Protein AF-A0AAD8H6J5-F1 (afdb_monomer_lite)

Radius of gyration: 40.68 Å; chains: 1; bounding box: 107×90×73 Å

pLDDT: mean 71.05, std 16.98, range [45.91, 97.38]

Foldseek 3Di:
DDDDDDDDDDDDDPPPPPPDPPPDPPPPPPPVVPPVPDDDPPPPPPPPPVCPPPPPDPDDDDDDDDDDDDDDDDDPPPDDPDPDDDDDDDDDPVVVVVVQVVCVVVQQWDADPVGDIDGDPVNVVVVVVVVVVVVVVVD

Organism: NCBI:txid360622

Structure (mmCIF, N/CA/C/O backbone):
data_AF-A0AAD8H6J5-F1
#
_entry.id   AF-A0AAD8H6J5-F1
#
loop_
_atom_site.group_PDB
_atom_site.id
_atom_site.type_symbol
_atom_site.label_atom_id
_atom_site.label_alt_id
_atom_site.label_comp_id
_atom_site.label_asym_id
_atom_site.label_entity_id
_atom_site.label_seq_id
_atom_site.pdbx_PDB_ins_code
_atom_site.Cartn_x
_atom_site.Cartn_y
_atom_site.Cartn_z
_atom_site.occupancy
_atom_site.B_iso_or_equiv
_atom_site.auth_seq_id
_atom_site.auth_comp_id
_atom_site.auth_asym_id
_atom_site.auth_atom_id
_atom_site.pdbx_PDB_model_num
ATOM 1 N N . MET A 1 1 ? -63.836 56.421 19.799 1.00 63.53 1 MET A N 1
ATOM 2 C CA . MET A 1 1 ? -62.636 56.480 18.950 1.00 63.53 1 MET A CA 1
ATOM 3 C C . MET A 1 1 ? -61.575 57.096 19.830 1.00 63.53 1 MET A C 1
ATOM 5 O O . MET A 1 1 ? -61.644 58.287 20.091 1.00 63.53 1 MET A O 1
ATOM 9 N N . ASP A 1 2 ? -60.780 56.193 20.396 1.00 58.59 2 ASP A N 1
ATOM 10 C CA . ASP A 1 2 ? -59.498 56.371 21.082 1.00 58.59 2 ASP A CA 1
ATOM 11 C C . ASP A 1 2 ? -59.435 57.353 22.263 1.00 58.59 2 ASP A C 1
ATOM 13 O O . ASP A 1 2 ? -59.049 58.512 22.127 1.00 58.59 2 ASP A O 1
ATOM 17 N N . ASP A 1 3 ? -59.754 56.830 23.453 1.00 61.06 3 ASP A N 1
ATOM 18 C CA . ASP A 1 3 ? -59.210 57.355 24.708 1.00 61.06 3 ASP A CA 1
ATOM 19 C C . ASP A 1 3 ? -57.690 57.074 24.766 1.00 61.06 3 ASP A C 1
ATOM 21 O O . ASP A 1 3 ? -57.256 55.980 24.389 1.00 61.06 3 ASP A O 1
ATOM 25 N N . PRO A 1 4 ? -56.866 58.033 25.230 1.00 72.06 4 PRO A N 1
ATOM 26 C CA . PRO A 1 4 ? -55.415 57.893 25.291 1.00 72.06 4 PRO A CA 1
ATOM 27 C C . PRO A 1 4 ? -54.999 56.827 26.311 1.00 72.06 4 PRO A C 1
ATOM 29 O O . PRO A 1 4 ? -55.401 56.859 27.475 1.00 72.06 4 PRO A O 1
ATOM 32 N N . VAL A 1 5 ? -54.154 55.897 25.867 1.00 71.69 5 VAL A N 1
ATOM 33 C CA . VAL A 1 5 ? -53.522 54.892 26.727 1.00 71.69 5 VAL A CA 1
ATOM 34 C C . VAL A 1 5 ? -52.592 55.605 27.719 1.00 71.69 5 VAL A C 1
ATOM 36 O O . VAL A 1 5 ? -51.705 56.336 27.277 1.00 71.69 5 VAL A O 1
ATOM 39 N N . PRO A 1 6 ? -52.754 55.423 29.042 1.00 72.06 6 PRO A N 1
ATOM 40 C CA . PRO A 1 6 ? -51.784 55.925 30.005 1.00 72.06 6 PRO A CA 1
ATOM 41 C C . PRO A 1 6 ? -50.487 55.108 29.914 1.00 72.06 6 PRO A C 1
ATOM 43 O O . PRO A 1 6 ? -50.501 53.887 30.078 1.00 72.06 6 PRO A O 1
ATOM 46 N N . GLU A 1 7 ? -49.368 55.791 29.654 1.00 63.19 7 GLU A N 1
ATOM 47 C CA . GLU A 1 7 ? -48.020 55.225 29.752 1.00 63.19 7 GLU A CA 1
ATOM 48 C C . GLU A 1 7 ? -47.764 54.767 31.193 1.00 63.19 7 GLU A C 1
ATOM 50 O O . GLU A 1 7 ? -47.745 55.569 32.130 1.00 63.19 7 GLU A O 1
ATOM 55 N N . ALA A 1 8 ? -47.596 53.458 31.376 1.00 72.00 8 ALA A N 1
ATOM 56 C CA . ALA A 1 8 ? -47.117 52.895 32.628 1.00 72.00 8 ALA A CA 1
ATOM 57 C C . ALA A 1 8 ? -45.585 53.060 32.719 1.00 72.00 8 ALA A C 1
ATOM 59 O O . ALA A 1 8 ? -44.897 52.918 31.704 1.00 72.00 8 ALA A O 1
ATOM 60 N N . PRO A 1 9 ? -45.044 53.357 33.914 1.00 67.31 9 PRO A N 1
ATOM 61 C CA . PRO A 1 9 ? -43.623 53.609 34.109 1.00 67.31 9 PRO A CA 1
ATOM 62 C C . PRO A 1 9 ? -42.768 52.366 33.844 1.00 67.31 9 PRO A C 1
ATOM 64 O O . PRO A 1 9 ? -43.116 51.242 34.206 1.00 67.31 9 PRO A O 1
ATOM 67 N N . VAL A 1 10 ? -41.623 52.615 33.212 1.00 63.94 10 VAL A N 1
ATOM 68 C CA . VAL A 1 10 ? -40.549 51.656 32.951 1.00 63.94 10 VAL A CA 1
ATOM 69 C C . VAL A 1 10 ? -39.884 51.299 34.281 1.00 63.94 10 VAL A C 1
ATOM 71 O O . VAL A 1 10 ? -39.058 52.055 34.788 1.00 63.94 10 VAL A O 1
ATOM 74 N N . GLU A 1 11 ? -40.242 50.152 34.849 1.00 63.59 11 GLU A N 1
ATOM 75 C CA . GLU A 1 11 ? -39.572 49.604 36.029 1.00 63.59 11 GLU A CA 1
ATOM 76 C C . GLU A 1 11 ? -38.437 48.678 35.572 1.00 63.59 11 GLU A C 1
ATOM 78 O O . GLU A 1 11 ? -38.633 47.568 35.075 1.00 63.59 11 GLU A O 1
ATOM 83 N N . VAL A 1 12 ? -37.226 49.211 35.714 1.00 62.69 12 VAL A N 1
ATOM 84 C CA . VAL A 1 12 ? -35.933 48.544 35.573 1.00 62.69 12 VAL A CA 1
ATOM 85 C C . VAL A 1 12 ? -35.866 47.341 36.516 1.00 62.69 12 VAL A C 1
ATOM 87 O O . VAL A 1 12 ? -35.792 47.502 37.732 1.00 62.69 12 VAL A O 1
ATOM 90 N N . SER A 1 13 ? -35.833 46.136 35.951 1.00 61.81 13 SER A N 1
ATOM 91 C CA . SER A 1 13 ? -35.346 44.946 36.654 1.00 61.81 13 SER A CA 1
ATOM 92 C C . SER A 1 13 ? -33.865 44.813 36.319 1.00 61.81 13 SER A C 1
ATOM 94 O O . SER A 1 13 ? -33.502 44.412 35.216 1.00 61.81 13 SER A O 1
ATOM 96 N N . LYS A 1 14 ? -33.020 45.276 37.244 1.00 65.12 14 LYS A N 1
ATOM 97 C CA . LYS A 1 14 ? -31.584 44.989 37.267 1.00 65.12 14 LYS A CA 1
ATOM 98 C C . LYS A 1 14 ? -31.411 43.511 37.589 1.00 65.12 14 LYS A C 1
ATOM 100 O O . LYS A 1 14 ? -31.280 43.150 38.752 1.00 65.12 14 LYS A O 1
ATOM 105 N N . ASP A 1 15 ? -31.447 42.686 36.561 1.00 63.28 15 ASP A N 1
ATOM 106 C CA . ASP A 1 15 ? -30.776 41.397 36.586 1.00 63.28 15 ASP A CA 1
ATOM 107 C C . ASP A 1 15 ? -29.432 41.623 35.895 1.00 63.28 15 ASP A C 1
ATOM 109 O O . ASP A 1 15 ? -29.272 41.378 34.700 1.00 63.28 15 ASP A O 1
ATOM 113 N N . ASP A 1 16 ? -28.497 42.215 36.641 1.00 65.19 16 ASP A N 1
ATOM 114 C CA . ASP A 1 16 ? -27.085 42.158 36.283 1.00 65.19 16 ASP A CA 1
ATOM 115 C C . ASP A 1 16 ? -26.691 40.672 36.373 1.00 65.19 16 ASP A C 1
ATOM 117 O O . ASP A 1 16 ? -26.791 40.103 37.465 1.00 65.19 16 ASP A O 1
ATOM 121 N N . PRO A 1 17 ? -26.314 39.992 35.270 1.00 67.88 17 PRO A N 1
ATOM 122 C CA . PRO A 1 17 ? -25.677 38.695 35.404 1.00 67.88 17 PRO A CA 1
ATOM 123 C C . PRO A 1 17 ? -24.388 38.932 36.187 1.00 67.88 17 PRO A C 1
ATOM 125 O O . PRO A 1 17 ? -23.543 39.718 35.759 1.00 67.88 17 PRO A O 1
ATOM 128 N N . GLU A 1 18 ? -24.286 38.310 37.361 1.00 67.06 18 GLU A N 1
ATOM 129 C CA . GLU A 1 18 ? -23.044 38.232 38.118 1.00 67.06 18 GLU A CA 1
ATOM 130 C C . GLU A 1 18 ? -21.974 37.706 37.154 1.00 67.06 18 GLU A C 1
ATOM 132 O O . GLU A 1 18 ? -22.008 36.544 36.751 1.00 67.06 18 GLU A O 1
ATOM 137 N N . GLU A 1 19 ? -21.091 38.595 36.688 1.00 62.44 19 GLU A N 1
ATOM 138 C CA . GLU A 1 19 ? -19.872 38.178 36.013 1.00 62.44 19 GLU A CA 1
ATOM 139 C C . GLU A 1 19 ? -19.116 37.336 37.035 1.00 62.44 19 GLU A C 1
ATOM 141 O O . GLU A 1 19 ? -18.766 37.828 38.114 1.00 62.44 19 GLU A O 1
ATOM 146 N N . ASP A 1 20 ? -18.952 36.049 36.717 1.00 66.88 20 ASP A N 1
ATOM 147 C CA . ASP A 1 20 ? -18.115 35.137 37.482 1.00 66.88 20 ASP A CA 1
ATOM 148 C C . ASP A 1 20 ? -16.810 35.866 37.829 1.00 66.88 20 ASP A C 1
ATOM 150 O O . ASP A 1 20 ? -16.250 36.542 36.954 1.00 66.88 20 ASP A O 1
ATOM 154 N N . PRO A 1 21 ? -16.328 35.790 39.085 1.00 67.19 21 PRO A N 1
ATOM 155 C CA . PRO A 1 21 ? -15.070 36.418 39.444 1.00 67.19 21 PRO A CA 1
ATOM 156 C C . PRO A 1 21 ? -14.028 35.912 38.457 1.00 67.19 21 PRO A C 1
ATOM 158 O O . PRO A 1 21 ? -13.792 34.707 38.386 1.00 67.19 21 PRO A O 1
ATOM 161 N N . ILE A 1 22 ? -13.475 36.835 37.661 1.00 61.94 22 ILE A N 1
ATOM 162 C CA . ILE A 1 22 ? -12.345 36.572 36.777 1.00 61.94 22 ILE A CA 1
ATOM 163 C C . ILE A 1 22 ? -11.332 35.869 37.668 1.00 61.94 22 ILE A C 1
ATOM 165 O O . ILE A 1 22 ? -10.814 36.492 38.595 1.00 61.94 22 ILE A O 1
ATOM 169 N N . GLU A 1 23 ? -11.150 34.562 37.462 1.00 58.62 23 GLU A N 1
ATOM 170 C CA . GLU A 1 23 ? -10.097 33.821 38.133 1.00 58.62 23 GLU A CA 1
ATOM 171 C C . GLU A 1 23 ? -8.834 34.626 37.863 1.00 58.62 23 GLU A C 1
ATOM 173 O O . GLU A 1 23 ? -8.502 34.874 36.697 1.00 58.62 23 GLU A O 1
ATOM 178 N N . ASP A 1 24 ? -8.209 35.132 38.933 1.00 62.47 24 ASP A N 1
ATOM 179 C CA . ASP A 1 24 ? -6.903 35.767 38.835 1.00 62.47 24 ASP A CA 1
ATOM 180 C C . ASP A 1 24 ? -6.074 34.874 37.910 1.00 62.47 24 ASP A C 1
ATOM 182 O O . ASP A 1 24 ? -6.070 33.654 38.133 1.00 62.47 24 ASP A O 1
ATOM 186 N N . PRO A 1 25 ? -5.464 35.420 36.835 1.00 64.38 25 PRO A N 1
ATOM 187 C CA . PRO A 1 25 ? -4.656 34.603 35.952 1.00 64.38 25 PRO A CA 1
ATOM 188 C C . PRO A 1 25 ? -3.699 33.865 36.864 1.00 64.38 25 PRO A C 1
ATOM 190 O O . PRO A 1 25 ? -2.982 34.505 37.637 1.00 64.38 25 PRO A O 1
ATOM 193 N N . VAL A 1 26 ? -3.784 32.531 36.846 1.00 56.19 26 VAL A N 1
ATOM 194 C CA . VAL A 1 26 ? -2.821 31.698 37.545 1.00 56.19 26 VAL A CA 1
ATOM 195 C C . VAL A 1 26 ? -1.470 32.290 37.200 1.00 56.19 26 VAL A C 1
ATOM 197 O O . VAL A 1 26 ? -1.128 32.412 36.021 1.00 56.19 26 VAL A O 1
ATOM 200 N N . ASP A 1 27 ? -0.779 32.767 38.231 1.00 52.75 27 ASP A N 1
ATOM 201 C CA . ASP A 1 27 ? 0.632 33.081 38.171 1.00 52.75 27 ASP A CA 1
ATOM 202 C C . ASP A 1 27 ? 1.284 31.743 37.841 1.00 52.75 27 ASP A C 1
ATOM 204 O O . ASP A 1 27 ? 1.671 30.961 38.709 1.00 52.75 27 ASP A O 1
ATOM 208 N N . VAL A 1 28 ? 1.279 31.408 36.550 1.00 57.25 28 VAL A N 1
ATOM 209 C CA . VAL A 1 28 ? 2.287 30.556 35.967 1.00 57.25 28 VAL A CA 1
ATOM 210 C C . VAL A 1 28 ? 3.505 31.442 36.070 1.00 57.25 28 VAL A C 1
ATOM 212 O O . VAL A 1 28 ? 3.862 32.141 35.126 1.00 57.25 28 VAL A O 1
ATOM 215 N N . SER A 1 29 ? 4.079 31.458 37.277 1.00 51.50 29 SER A N 1
ATOM 216 C CA . SER A 1 29 ? 5.500 31.634 37.463 1.00 51.50 29 SER A CA 1
ATOM 217 C C . SER A 1 29 ? 6.132 31.006 36.240 1.00 51.50 29 SER A C 1
ATOM 219 O O . SER A 1 29 ? 5.809 29.855 35.924 1.00 51.50 29 SER A O 1
ATOM 221 N N . ASP A 1 30 ? 6.929 31.786 35.529 1.00 58.00 30 ASP A N 1
ATOM 222 C CA . ASP A 1 30 ? 7.814 31.324 34.479 1.00 58.00 30 ASP A CA 1
ATOM 223 C C . ASP A 1 30 ? 8.778 30.258 35.053 1.00 58.00 30 ASP A C 1
ATOM 225 O O . ASP A 1 30 ? 9.979 30.470 35.163 1.00 58.00 30 ASP A O 1
ATOM 229 N N . ASP A 1 31 ? 8.259 29.092 35.436 1.00 58.38 31 ASP A N 1
ATOM 230 C CA . ASP A 1 31 ? 8.934 27.812 35.349 1.00 58.38 31 ASP A CA 1
ATOM 231 C C . ASP A 1 31 ? 8.839 27.430 33.869 1.00 58.38 31 ASP A C 1
ATOM 233 O O . ASP A 1 31 ? 8.144 26.492 33.462 1.00 58.38 31 ASP A O 1
ATOM 237 N N . ASP A 1 32 ? 9.525 28.232 33.046 1.00 56.59 32 ASP A N 1
ATOM 238 C CA .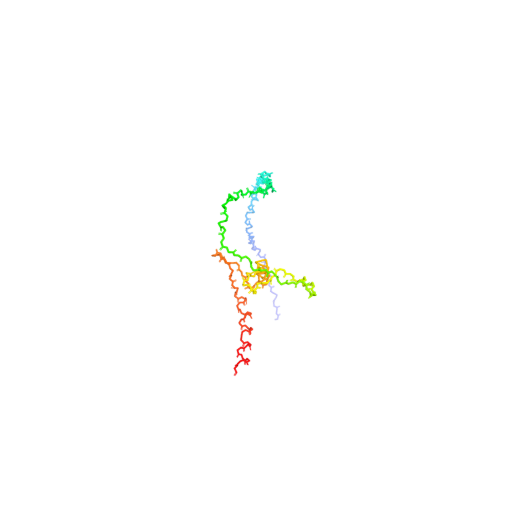 ASP A 1 32 ? 10.122 27.729 31.821 1.00 56.59 32 ASP A CA 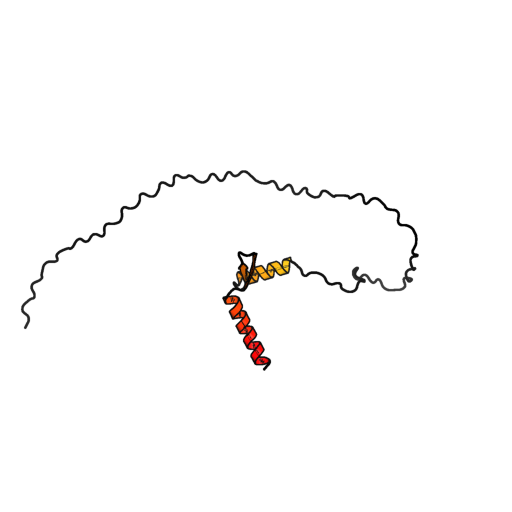1
ATOM 239 C C . ASP A 1 32 ? 10.769 26.401 32.231 1.00 56.59 32 ASP A C 1
ATOM 241 O O . ASP A 1 32 ? 11.615 26.402 33.135 1.00 56.59 32 ASP A O 1
ATOM 245 N N . PRO A 1 33 ? 10.367 25.247 31.668 1.00 58.81 33 PRO A N 1
ATOM 246 C CA . PRO A 1 33 ? 11.200 24.079 31.820 1.00 58.81 33 PRO A CA 1
ATOM 247 C C . PRO A 1 33 ? 12.548 24.504 31.249 1.00 58.81 33 PRO A C 1
ATOM 249 O O . PRO A 1 33 ? 12.642 24.763 30.048 1.00 58.81 33 PRO A O 1
ATOM 252 N N . GLU A 1 34 ? 13.558 24.642 32.111 1.00 57.00 34 GLU A N 1
ATOM 253 C CA . GLU A 1 34 ? 14.946 24.684 31.684 1.00 57.00 34 GLU A CA 1
ATOM 254 C C . GLU A 1 34 ? 15.128 23.428 30.832 1.00 57.00 34 GLU A C 1
ATOM 256 O O . GLU A 1 34 ? 15.286 22.311 31.327 1.00 57.00 34 GLU A O 1
ATOM 261 N N . ILE A 1 35 ? 14.978 23.596 29.519 1.00 58.72 35 ILE A N 1
ATOM 262 C CA . ILE A 1 35 ? 15.499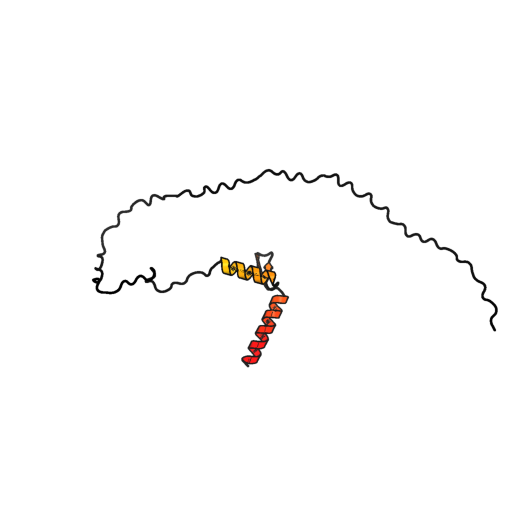 22.672 28.538 1.00 58.72 35 ILE A CA 1
ATOM 263 C C . ILE A 1 35 ? 16.988 22.835 28.737 1.00 58.72 35 ILE A C 1
ATOM 265 O O . ILE A 1 35 ? 17.576 23.781 28.218 1.00 58.72 35 ILE A O 1
ATOM 269 N N . ASP A 1 36 ? 17.546 21.972 29.575 1.00 53.62 36 ASP A N 1
ATOM 270 C CA . ASP A 1 36 ? 18.975 21.771 29.668 1.00 53.62 36 ASP A CA 1
ATOM 271 C C . ASP A 1 36 ? 19.461 21.481 28.239 1.00 53.62 36 ASP A C 1
ATOM 273 O O . ASP A 1 36 ? 19.066 20.461 27.658 1.00 53.62 36 ASP A O 1
ATOM 277 N N . PRO A 1 37 ? 20.196 22.398 27.587 1.00 61.34 37 PRO A N 1
ATOM 278 C CA . PRO A 1 37 ? 20.701 22.179 26.247 1.00 61.34 37 PRO A CA 1
ATOM 279 C C . PRO A 1 37 ? 22.031 21.426 26.345 1.00 61.34 37 PRO A C 1
ATOM 281 O O . PRO A 1 37 ? 23.039 21.861 25.800 1.00 61.34 37 PRO A O 1
ATOM 284 N N . GLU A 1 38 ? 22.031 20.308 27.058 1.00 62.06 38 GLU A N 1
ATOM 285 C CA . GLU A 1 38 ? 23.096 19.313 27.091 1.00 62.06 38 GLU A CA 1
ATOM 286 C C . GLU A 1 38 ? 22.339 17.975 27.059 1.00 62.06 38 GLU A C 1
ATOM 288 O O . GLU A 1 38 ? 21.611 17.633 27.979 1.00 62.06 38 GLU A O 1
ATOM 293 N N . GLU A 1 39 ? 22.250 17.269 25.938 1.00 54.19 39 GLU A N 1
ATOM 294 C CA . GLU A 1 39 ? 23.370 16.603 25.293 1.00 54.19 39 GLU A CA 1
ATOM 295 C C . GLU A 1 39 ? 23.225 16.694 23.768 1.00 54.19 39 GLU A C 1
ATOM 297 O O . GLU A 1 39 ? 22.226 16.267 23.187 1.00 54.19 39 GLU A O 1
ATOM 302 N N . ASP A 1 40 ? 24.245 17.248 23.122 1.00 58.78 40 ASP A N 1
ATOM 303 C CA . ASP A 1 40 ? 24.583 16.905 21.747 1.00 58.78 40 ASP A CA 1
ATOM 304 C C . ASP A 1 40 ? 25.241 15.520 21.824 1.00 58.78 40 ASP A C 1
ATOM 306 O O . ASP A 1 40 ? 26.364 15.426 22.334 1.00 58.78 40 ASP A O 1
ATOM 310 N N . PRO A 1 41 ? 24.580 14.409 21.442 1.00 57.38 41 PRO A N 1
ATOM 311 C CA . PRO A 1 41 ? 25.343 13.216 21.161 1.00 57.38 41 PRO A CA 1
ATOM 312 C C . PRO A 1 41 ? 26.141 13.542 19.903 1.00 57.38 41 PRO A C 1
ATOM 314 O O . PRO A 1 41 ? 25.602 13.514 18.796 1.00 57.38 41 PRO A O 1
ATOM 317 N N . GLU A 1 42 ? 27.420 13.872 20.085 1.00 58.28 42 GLU A N 1
ATOM 318 C CA . GLU A 1 42 ? 28.408 13.743 19.025 1.00 58.28 42 GLU A CA 1
ATOM 319 C C . GLU A 1 42 ? 28.313 12.298 18.513 1.00 58.28 42 GLU A C 1
ATOM 321 O O . GLU A 1 42 ? 28.880 11.365 19.082 1.00 58.28 42 GLU A O 1
ATOM 326 N N . GLU A 1 43 ? 27.506 12.083 17.475 1.00 55.44 43 GLU A N 1
ATOM 327 C CA . GLU A 1 43 ? 27.589 10.894 16.646 1.00 55.44 43 GLU A CA 1
ATOM 328 C C . GLU A 1 43 ? 28.900 11.036 15.878 1.00 55.44 43 GLU A C 1
ATOM 330 O O . GLU A 1 43 ? 28.917 11.568 14.771 1.00 55.44 43 GLU A O 1
ATOM 335 N N . ASP A 1 44 ? 30.000 10.618 16.507 1.00 59.75 44 ASP A N 1
ATOM 336 C CA . ASP A 1 44 ? 31.244 10.264 15.830 1.00 59.75 44 ASP A CA 1
ATOM 337 C C . ASP A 1 44 ? 30.900 9.151 14.826 1.00 59.75 44 ASP A C 1
ATOM 339 O O . ASP A 1 44 ? 30.633 8.017 15.239 1.00 59.75 44 ASP A O 1
ATOM 343 N N . PRO A 1 45 ? 30.866 9.403 13.505 1.00 57.81 45 PRO A N 1
ATOM 344 C CA . PRO A 1 45 ? 30.707 8.351 12.525 1.00 57.81 45 PRO A CA 1
ATOM 345 C C . PRO A 1 45 ? 32.104 7.893 12.101 1.00 57.81 45 PRO A C 1
ATOM 347 O O . PRO A 1 45 ? 32.454 7.976 10.929 1.00 57.81 45 PRO A O 1
ATOM 350 N N . ASP A 1 46 ? 32.894 7.420 13.065 1.00 55.41 46 ASP A N 1
ATOM 351 C CA . ASP A 1 46 ? 34.132 6.674 12.812 1.00 55.41 46 ASP A CA 1
ATOM 352 C C . ASP A 1 46 ? 33.890 5.157 12.970 1.00 55.41 46 ASP A C 1
ATOM 354 O O . ASP A 1 46 ? 34.780 4.392 13.333 1.00 55.41 46 ASP A O 1
ATOM 358 N N . GLU A 1 47 ? 32.681 4.682 12.646 1.00 56.66 47 GLU A N 1
ATOM 359 C CA . GLU A 1 47 ? 32.410 3.253 12.441 1.00 56.66 47 GLU A CA 1
ATOM 360 C C . GLU A 1 47 ? 32.673 2.843 10.982 1.00 56.66 47 GLU A C 1
ATOM 362 O O . GLU A 1 47 ? 31.806 2.306 10.298 1.00 56.66 47 GLU A O 1
ATOM 367 N N . ASP A 1 48 ? 33.899 3.068 10.520 1.00 51.38 48 ASP A N 1
ATOM 368 C CA . ASP A 1 48 ? 34.512 2.230 9.489 1.00 51.38 48 ASP A CA 1
ATOM 369 C C . ASP A 1 48 ? 35.701 1.506 10.146 1.00 51.38 48 ASP A C 1
ATOM 371 O O . ASP A 1 48 ? 36.862 1.642 9.754 1.00 51.38 48 ASP A O 1
ATOM 375 N N . GLU A 1 49 ? 35.417 0.725 11.197 1.00 56.19 49 GLU A N 1
ATOM 376 C CA . GLU A 1 49 ? 36.289 -0.398 11.532 1.00 56.19 49 GLU A CA 1
ATOM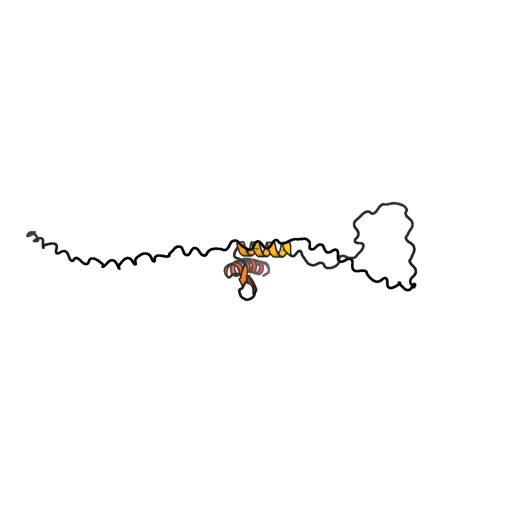 377 C C . GLU A 1 49 ? 36.174 -1.388 10.369 1.00 56.19 49 GLU A C 1
ATOM 379 O O . GLU A 1 49 ? 35.280 -2.236 10.315 1.00 56.19 49 GLU A O 1
ATOM 384 N N . ASP A 1 50 ? 37.072 -1.221 9.396 1.00 54.34 50 ASP A N 1
ATOM 385 C CA . ASP A 1 50 ? 37.453 -2.233 8.421 1.00 54.34 50 ASP A CA 1
ATOM 386 C C . ASP A 1 50 ? 37.891 -3.481 9.198 1.00 54.34 50 ASP A C 1
ATOM 388 O O . ASP A 1 50 ? 39.063 -3.703 9.512 1.00 54.34 50 ASP A O 1
ATOM 392 N N . ASP A 1 51 ? 36.896 -4.285 9.552 1.00 52.69 51 ASP A N 1
ATOM 393 C CA . ASP A 1 51 ? 37.007 -5.572 10.207 1.00 52.69 51 ASP A CA 1
ATOM 394 C C . ASP A 1 51 ? 37.554 -6.539 9.141 1.00 52.69 51 ASP A C 1
ATOM 396 O O . ASP A 1 51 ? 36.829 -7.344 8.540 1.00 52.69 51 ASP A O 1
ATOM 400 N N . GLU A 1 52 ? 38.850 -6.390 8.832 1.00 59.03 52 GLU A N 1
ATOM 401 C CA . GLU A 1 52 ? 39.650 -7.328 8.052 1.00 59.03 52 GLU A CA 1
ATOM 402 C C . GLU A 1 52 ? 39.670 -8.646 8.824 1.00 59.03 52 GLU A C 1
ATOM 404 O O . GLU A 1 52 ? 40.601 -8.991 9.551 1.00 59.03 52 GLU A O 1
ATOM 409 N N . ARG A 1 53 ? 38.582 -9.405 8.690 1.00 55.56 53 ARG A N 1
ATOM 410 C CA . ARG A 1 53 ? 38.540 -10.790 9.114 1.00 55.56 53 ARG A CA 1
ATOM 411 C C . ARG A 1 53 ? 39.609 -11.514 8.322 1.00 55.56 53 ARG A C 1
ATOM 413 O O . ARG A 1 53 ? 39.409 -11.834 7.150 1.00 55.56 53 ARG A O 1
ATOM 420 N N . ASP A 1 54 ? 40.708 -11.808 8.999 1.00 52.56 54 ASP A N 1
ATOM 421 C CA . ASP A 1 54 ? 41.675 -12.817 8.610 1.00 52.56 54 ASP A CA 1
ATOM 422 C C . ASP A 1 54 ? 40.925 -14.132 8.358 1.00 52.56 54 ASP A C 1
ATOM 424 O O . ASP A 1 54 ? 40.658 -14.930 9.262 1.00 52.56 54 ASP A O 1
ATOM 428 N N . VAL A 1 55 ? 40.523 -14.357 7.106 1.00 55.16 55 VAL A N 1
ATOM 429 C CA . VAL A 1 55 ? 39.954 -15.629 6.678 1.00 55.16 55 VAL A CA 1
ATOM 430 C C . VAL A 1 55 ? 41.118 -16.603 6.604 1.00 55.16 55 VAL A C 1
ATOM 432 O O . VAL A 1 55 ? 41.845 -16.674 5.613 1.00 55.16 55 VAL A O 1
ATOM 435 N N . GLU A 1 56 ? 41.317 -17.326 7.701 1.00 52.16 56 GLU A N 1
ATOM 436 C CA . GLU A 1 56 ? 42.287 -18.399 7.843 1.00 52.16 56 GLU A CA 1
ATOM 437 C C . GLU A 1 56 ? 42.231 -19.326 6.615 1.00 52.16 56 GLU A C 1
ATOM 439 O O . GLU A 1 56 ? 41.245 -20.031 6.363 1.00 52.16 56 GLU A O 1
ATOM 444 N N . MET A 1 57 ? 43.302 -19.262 5.817 1.00 54.00 57 MET A N 1
ATOM 445 C CA . MET A 1 57 ? 43.513 -19.959 4.550 1.00 54.00 57 MET A CA 1
ATOM 446 C C . MET A 1 57 ? 43.466 -21.478 4.737 1.00 54.00 57 MET A C 1
ATOM 448 O O . MET A 1 57 ? 44.490 -22.159 4.830 1.00 54.00 57 MET A O 1
ATOM 452 N N . HIS A 1 58 ? 42.264 -22.043 4.731 1.00 54.59 58 HIS A N 1
ATOM 453 C CA . HIS A 1 58 ? 42.090 -23.476 4.577 1.00 54.59 58 HIS A CA 1
ATOM 454 C C . HIS A 1 58 ? 42.448 -23.839 3.135 1.00 54.59 58 HIS A C 1
ATOM 456 O O . HIS A 1 58 ? 41.737 -23.517 2.183 1.00 54.59 58 HIS A O 1
ATOM 462 N N . SER A 1 59 ? 43.604 -24.485 2.986 1.00 55.56 59 SER A N 1
ATOM 463 C CA . SER A 1 59 ? 44.154 -24.948 1.712 1.00 55.56 59 SER A CA 1
ATOM 464 C C . SER A 1 59 ? 43.102 -25.704 0.881 1.00 55.56 59 SER A C 1
ATOM 466 O O . SER A 1 59 ? 42.609 -26.740 1.335 1.00 55.56 59 SER A O 1
ATOM 468 N N . PRO A 1 60 ? 42.773 -25.262 -0.349 1.00 54.69 60 PRO A N 1
ATOM 469 C CA . PRO A 1 60 ? 41.886 -26.012 -1.227 1.00 54.69 60 PRO A CA 1
ATOM 470 C C . PRO A 1 60 ? 42.581 -27.294 -1.691 1.00 54.69 60 PRO A C 1
ATOM 472 O O . PRO A 1 60 ? 43.577 -27.264 -2.415 1.00 54.69 60 PRO A O 1
ATOM 475 N N . GLN A 1 61 ? 42.049 -28.442 -1.277 1.00 54.69 61 GLN A N 1
ATOM 476 C CA . GLN A 1 61 ? 42.466 -29.741 -1.793 1.00 54.69 61 GLN A CA 1
ATOM 477 C C . GLN A 1 61 ? 42.178 -29.817 -3.302 1.00 54.69 61 GLN A C 1
ATOM 479 O O . GLN A 1 61 ? 41.042 -29.678 -3.755 1.00 54.69 61 GLN A O 1
ATOM 484 N N . ALA A 1 62 ? 43.245 -30.012 -4.077 1.00 55.00 62 ALA A N 1
ATOM 485 C CA . ALA A 1 62 ? 43.239 -30.124 -5.529 1.00 55.00 62 ALA A CA 1
ATOM 486 C C . ALA A 1 62 ? 42.363 -31.294 -6.011 1.00 55.00 62 ALA A C 1
ATOM 488 O O . ALA A 1 62 ? 42.530 -32.421 -5.544 1.00 55.00 62 ALA A O 1
ATOM 489 N N . GLY A 1 63 ? 41.464 -31.060 -6.980 1.00 55.81 63 GLY A N 1
ATOM 490 C CA . GLY A 1 63 ? 40.672 -32.172 -7.518 1.00 55.81 63 GLY A CA 1
ATOM 491 C C . GLY A 1 63 ? 39.638 -31.946 -8.626 1.00 55.81 63 GLY A C 1
ATOM 492 O O . GLY A 1 63 ? 38.881 -32.878 -8.881 1.00 55.81 63 GLY A O 1
ATOM 493 N N . ARG A 1 64 ? 39.547 -30.795 -9.313 1.00 54.03 64 ARG A N 1
ATOM 494 C CA . ARG A 1 64 ? 38.695 -30.665 -10.521 1.00 54.03 64 ARG A CA 1
ATOM 495 C C . ARG A 1 64 ? 39.402 -29.836 -11.594 1.00 54.03 64 ARG A C 1
ATOM 497 O O . ARG A 1 64 ? 39.817 -28.714 -11.337 1.00 54.03 64 ARG A O 1
ATOM 504 N N . THR A 1 65 ? 39.584 -30.411 -12.779 1.00 49.72 65 THR A N 1
ATOM 505 C CA . THR A 1 65 ? 40.317 -29.799 -13.896 1.00 49.72 65 THR A CA 1
ATOM 506 C C . THR A 1 65 ? 39.483 -28.711 -14.585 1.00 49.72 65 THR A C 1
ATOM 508 O O . THR A 1 65 ? 38.326 -28.985 -14.911 1.00 49.72 65 THR A O 1
ATOM 511 N N . PRO A 1 66 ? 40.038 -27.519 -14.865 1.00 49.81 66 PRO A N 1
ATOM 512 C CA . PRO A 1 66 ? 39.348 -26.479 -15.622 1.00 49.81 66 PRO A CA 1
ATOM 513 C C . PRO A 1 66 ? 39.297 -26.832 -17.117 1.00 49.81 66 PRO A C 1
ATOM 515 O O . PRO A 1 66 ? 40.300 -27.219 -17.714 1.00 49.81 66 PRO A O 1
ATOM 518 N N . THR A 1 67 ? 38.123 -26.700 -17.733 1.00 55.25 67 THR A N 1
ATOM 519 C CA . THR A 1 67 ? 37.957 -26.783 -19.192 1.00 55.25 67 THR A CA 1
ATOM 520 C C . THR A 1 67 ? 38.546 -25.533 -19.859 1.00 55.25 67 THR A C 1
ATOM 522 O O . THR A 1 67 ? 38.305 -24.433 -19.356 1.00 55.25 67 THR A O 1
ATOM 525 N N . PRO A 1 68 ? 39.290 -25.654 -20.974 1.00 60.88 68 PRO A N 1
ATOM 526 C CA . PRO A 1 68 ? 39.914 -24.504 -21.623 1.00 60.88 68 PRO A CA 1
ATOM 527 C C . PRO A 1 68 ? 38.876 -23.580 -22.296 1.00 60.88 68 PRO A C 1
ATOM 529 O O . PRO A 1 68 ? 37.870 -24.074 -22.812 1.00 60.88 68 PRO A O 1
ATOM 532 N N . PRO A 1 69 ? 39.112 -22.253 -22.317 1.00 58.91 69 PRO A N 1
ATOM 533 C CA . PRO A 1 69 ? 38.240 -21.294 -22.992 1.00 58.91 69 PRO A CA 1
ATOM 534 C C . PRO A 1 69 ? 38.362 -21.389 -24.529 1.00 58.91 69 PRO A C 1
ATOM 536 O O . PRO A 1 69 ? 39.434 -21.739 -25.033 1.00 58.91 69 PRO A O 1
ATOM 539 N N . PRO A 1 70 ? 37.300 -21.065 -25.294 1.00 54.09 70 PRO A N 1
ATOM 540 C CA . PRO A 1 70 ? 37.368 -20.991 -26.753 1.00 54.09 70 PRO A CA 1
ATOM 541 C C . PRO A 1 70 ? 38.222 -19.802 -27.233 1.00 54.09 70 PRO A C 1
ATOM 543 O O . PRO A 1 70 ? 38.255 -18.745 -26.603 1.00 54.09 70 PRO A O 1
ATOM 546 N N . SER A 1 71 ? 38.922 -20.007 -28.354 1.00 60.25 71 SER A N 1
ATOM 547 C CA . SER A 1 71 ? 39.889 -19.075 -28.955 1.00 60.25 71 SER A CA 1
ATOM 548 C C . SER A 1 71 ? 39.232 -17.771 -29.454 1.00 60.25 71 SER A C 1
ATOM 550 O O . SER A 1 71 ? 38.079 -17.807 -29.894 1.00 60.25 71 SER A O 1
ATOM 552 N N . PRO A 1 72 ? 39.937 -16.622 -29.419 1.00 60.81 72 PRO A N 1
ATOM 553 C CA . PRO A 1 72 ? 39.364 -15.310 -29.682 1.00 60.81 72 PRO A CA 1
ATOM 554 C C . PRO A 1 72 ? 39.490 -14.947 -31.163 1.00 60.81 72 PRO A C 1
ATOM 556 O O . PRO A 1 72 ? 40.503 -14.409 -31.603 1.00 60.81 72 PRO A O 1
ATOM 559 N N . GLU A 1 73 ? 38.439 -15.176 -31.940 1.00 54.84 73 GLU A N 1
ATOM 560 C CA . GLU A 1 73 ? 38.342 -14.599 -33.278 1.00 54.84 73 GLU A CA 1
ATOM 561 C C . GLU A 1 73 ? 36.989 -13.918 -33.480 1.00 54.84 73 GLU A C 1
ATOM 563 O O . GLU A 1 73 ? 35.982 -14.528 -33.816 1.00 54.84 73 GLU A O 1
ATOM 568 N N . GLN A 1 74 ? 37.061 -12.595 -33.298 1.00 45.91 74 GLN A N 1
ATOM 569 C CA . GLN A 1 74 ? 36.098 -11.552 -33.652 1.00 45.91 74 GLN A CA 1
ATOM 570 C C . GLN A 1 74 ? 34.949 -11.299 -32.667 1.00 45.91 74 GLN A C 1
ATOM 572 O O . GLN A 1 74 ? 34.000 -12.062 -32.544 1.00 45.91 74 GLN A O 1
ATOM 577 N N . GLY A 1 75 ? 35.005 -10.114 -32.051 1.00 46.66 75 GLY A N 1
ATOM 578 C CA . GLY A 1 75 ? 33.855 -9.466 -31.425 1.00 46.66 75 GLY A CA 1
ATOM 579 C C . GLY A 1 75 ? 33.993 -9.315 -29.920 1.00 46.66 75 GLY A C 1
ATOM 580 O O . GLY A 1 75 ? 33.647 -10.204 -29.151 1.00 46.66 75 GLY A O 1
ATOM 581 N N . VAL A 1 76 ? 34.470 -8.147 -29.499 1.00 55.31 76 VAL A N 1
ATOM 582 C CA . VAL A 1 76 ? 34.440 -7.694 -28.109 1.00 55.31 76 VAL A CA 1
ATOM 583 C C . VAL A 1 76 ? 32.975 -7.608 -27.656 1.00 55.31 76 VAL A C 1
ATOM 585 O O . VAL A 1 76 ? 32.294 -6.628 -27.945 1.00 55.31 76 VAL A O 1
ATOM 588 N N . TYR A 1 77 ? 32.474 -8.623 -26.951 1.00 52.84 77 TYR A N 1
ATOM 589 C CA . TYR A 1 77 ? 31.221 -8.529 -26.201 1.00 52.84 77 TYR A CA 1
ATOM 590 C C . TYR A 1 77 ? 31.523 -7.963 -24.812 1.00 52.84 77 TYR A C 1
ATOM 592 O O . TYR A 1 77 ? 31.676 -8.691 -23.837 1.00 52.84 77 TYR A O 1
ATOM 600 N N . LEU A 1 78 ? 31.620 -6.638 -24.715 1.00 56.97 78 LEU A N 1
ATOM 601 C CA . LEU A 1 78 ? 31.480 -5.948 -23.434 1.00 56.97 78 LEU A CA 1
ATOM 602 C C . LEU A 1 78 ? 30.001 -5.624 -23.233 1.00 56.97 78 LEU A C 1
ATOM 604 O O . LEU A 1 78 ? 29.545 -4.530 -23.556 1.00 56.97 78 LEU A O 1
ATOM 608 N N . ILE A 1 79 ? 29.237 -6.584 -22.712 1.00 58.97 79 ILE A N 1
ATOM 609 C CA . ILE A 1 79 ? 27.922 -6.309 -22.128 1.00 58.97 79 ILE A CA 1
ATOM 610 C C . ILE A 1 79 ? 27.862 -7.025 -20.780 1.00 58.97 79 ILE A C 1
ATOM 612 O O . ILE A 1 79 ? 27.782 -8.244 -20.734 1.00 58.97 79 ILE A O 1
ATOM 616 N N . ARG A 1 80 ? 27.970 -6.194 -19.732 1.00 57.88 80 ARG A N 1
ATOM 617 C CA . ARG A 1 80 ? 27.661 -6.358 -18.297 1.00 57.88 80 ARG A CA 1
ATOM 618 C C . ARG A 1 80 ? 27.613 -7.795 -17.758 1.00 57.88 80 ARG A C 1
ATOM 620 O O . ARG A 1 80 ? 26.771 -8.582 -18.164 1.00 57.88 80 ARG A O 1
ATOM 627 N N . ASN A 1 81 ? 28.473 -8.055 -16.774 1.00 53.91 81 ASN A N 1
ATOM 628 C CA . ASN A 1 81 ? 28.618 -9.278 -15.980 1.00 53.91 81 ASN A CA 1
ATOM 629 C C . ASN A 1 81 ? 27.303 -9.834 -15.388 1.00 53.91 81 ASN A C 1
ATOM 631 O O . ASN A 1 81 ? 27.110 -9.766 -14.185 1.00 53.91 81 ASN A O 1
ATOM 635 N N . ASP A 1 82 ? 26.444 -10.434 -16.205 1.00 58.59 82 ASP A N 1
ATOM 636 C CA . ASP A 1 82 ? 25.334 -11.287 -15.774 1.00 58.59 82 ASP A CA 1
ATOM 637 C C . ASP A 1 82 ? 25.102 -12.369 -16.838 1.00 58.59 82 ASP A C 1
ATOM 639 O O . ASP A 1 82 ? 24.117 -12.380 -17.572 1.00 58.59 82 ASP A O 1
ATOM 643 N N . SER A 1 83 ? 26.033 -13.323 -16.930 1.00 59.53 83 SER A N 1
ATOM 644 C CA . SER A 1 83 ? 25.787 -14.610 -17.600 1.00 59.53 83 SER A CA 1
ATOM 645 C C . SER A 1 83 ? 25.057 -15.578 -16.652 1.00 59.53 83 SER A C 1
ATOM 647 O O . SER A 1 83 ? 25.405 -16.755 -16.555 1.00 59.53 83 SER A O 1
ATOM 649 N N . ALA A 1 84 ? 24.067 -15.078 -15.915 1.00 66.00 84 ALA A N 1
ATOM 650 C CA . ALA A 1 84 ? 23.175 -15.867 -15.078 1.00 66.00 84 ALA A CA 1
ATOM 651 C C . ALA A 1 84 ? 21.730 -15.600 -15.531 1.00 66.00 84 ALA A C 1
ATOM 653 O O . ALA A 1 84 ? 21.396 -14.455 -15.849 1.00 66.00 84 ALA A O 1
ATOM 654 N N . PRO A 1 85 ? 20.856 -16.623 -15.600 1.00 80.56 85 PRO A N 1
ATOM 655 C CA . PRO A 1 85 ? 19.430 -16.399 -15.802 1.00 80.56 85 PRO A CA 1
ATOM 656 C C . PRO A 1 85 ? 18.915 -15.394 -14.761 1.00 80.56 85 PRO A C 1
ATOM 658 O O . PRO A 1 85 ? 19.359 -15.452 -13.615 1.00 80.56 85 PRO A O 1
ATOM 661 N N . PRO A 1 86 ? 17.991 -14.483 -15.108 1.00 74.56 86 PRO A N 1
ATOM 662 C CA . PRO A 1 86 ? 17.482 -13.507 -14.154 1.00 74.56 86 PRO A CA 1
ATOM 663 C C . PRO A 1 86 ? 16.921 -14.220 -12.918 1.00 74.56 86 PRO A C 1
ATOM 665 O O . PRO A 1 86 ? 15.987 -15.019 -13.007 1.00 74.56 86 PRO A O 1
ATOM 668 N N . HIS A 1 87 ? 17.522 -13.939 -11.764 1.00 76.50 87 HIS A N 1
ATOM 669 C CA . HIS A 1 87 ? 17.079 -14.441 -10.470 1.00 76.50 87 HIS A CA 1
ATOM 670 C C . HIS A 1 87 ? 16.093 -13.452 -9.839 1.00 76.50 87 HIS A C 1
ATOM 672 O O . HIS A 1 87 ? 16.173 -12.243 -10.057 1.00 76.50 87 HIS A O 1
ATOM 678 N N . PHE A 1 88 ? 15.149 -13.963 -9.047 1.00 84.62 88 PHE A N 1
ATOM 679 C CA . PHE A 1 88 ? 14.229 -13.122 -8.285 1.00 84.62 88 PHE A CA 1
ATOM 680 C C . PHE A 1 88 ? 15.014 -12.203 -7.339 1.00 84.62 88 PHE A C 1
ATOM 682 O O . PHE A 1 88 ? 15.748 -12.681 -6.473 1.00 84.62 88 PHE A O 1
ATOM 689 N N . CYS A 1 89 ? 14.823 -10.892 -7.478 1.00 83.50 89 CYS A N 1
ATOM 690 C CA . CYS A 1 89 ? 15.312 -9.896 -6.536 1.00 83.50 89 CYS A CA 1
ATOM 691 C C . CYS A 1 89 ? 14.132 -9.214 -5.831 1.00 83.50 89 CYS A C 1
ATOM 693 O O . CYS A 1 89 ? 13.037 -9.076 -6.381 1.00 83.50 89 CYS A O 1
ATOM 695 N N . LYS A 1 90 ? 14.349 -8.799 -4.581 1.00 89.62 90 LYS A N 1
ATOM 696 C CA . LYS A 1 90 ? 13.352 -8.034 -3.828 1.00 89.62 90 LYS A CA 1
ATOM 697 C C . LYS A 1 90 ? 13.194 -6.650 -4.463 1.00 89.62 90 LYS A C 1
ATOM 699 O O . LYS A 1 90 ? 14.172 -6.042 -4.891 1.00 89.62 90 LYS A O 1
ATOM 704 N N . SER A 1 91 ? 11.968 -6.138 -4.485 1.00 90.81 91 SER A N 1
ATOM 705 C CA . SER A 1 91 ? 11.689 -4.767 -4.918 1.00 90.81 91 SER A CA 1
ATOM 706 C C . SER A 1 91 ? 12.364 -3.734 -4.008 1.00 90.81 91 SER A C 1
ATOM 708 O O . SER A 1 91 ? 12.606 -3.998 -2.830 1.00 90.81 91 SER A O 1
ATOM 710 N N . SER A 1 92 ? 12.593 -2.524 -4.527 1.00 93.06 92 SER A N 1
ATOM 711 C CA . SER A 1 92 ? 13.160 -1.419 -3.744 1.00 93.06 92 SER A CA 1
ATOM 712 C C . SER A 1 92 ? 12.268 -1.035 -2.557 1.00 93.06 92 SER A C 1
ATOM 714 O O . SER A 1 92 ? 11.112 -0.635 -2.727 1.00 93.06 92 SER A O 1
ATOM 716 N N . GLY A 1 93 ? 12.830 -1.103 -1.347 1.00 95.25 93 GLY A N 1
ATOM 717 C CA . GLY A 1 93 ? 12.149 -0.681 -0.121 1.00 95.25 93 GLY A CA 1
ATOM 718 C C . GLY A 1 93 ? 11.892 0.828 -0.062 1.00 95.25 93 GLY A C 1
ATOM 719 O O . GLY A 1 93 ? 10.875 1.252 0.483 1.00 95.25 93 GLY A O 1
ATOM 720 N N . GLY A 1 94 ? 12.766 1.641 -0.671 1.00 96.44 94 GLY A N 1
ATOM 721 C CA . GLY A 1 94 ? 12.597 3.097 -0.740 1.00 96.44 94 GLY A CA 1
ATOM 722 C C . GLY A 1 94 ? 11.371 3.495 -1.559 1.00 96.44 94 GLY A C 1
ATOM 723 O O . GLY A 1 94 ? 10.564 4.309 -1.114 1.00 96.44 94 GLY A O 1
ATOM 724 N N . VAL A 1 95 ? 11.167 2.839 -2.706 1.00 95.31 95 VAL A N 1
ATOM 725 C CA . VAL A 1 95 ? 9.977 3.049 -3.546 1.00 95.31 95 VAL A CA 1
ATOM 726 C C . VAL A 1 95 ? 8.710 2.623 -2.803 1.00 95.31 95 VAL A C 1
ATOM 728 O O . VAL A 1 95 ? 7.739 3.376 -2.767 1.00 95.31 95 VAL A O 1
ATOM 731 N N . ALA A 1 96 ? 8.725 1.459 -2.145 1.00 94.94 96 ALA A N 1
ATOM 732 C CA . ALA A 1 96 ? 7.584 0.991 -1.358 1.00 94.94 96 ALA A CA 1
ATOM 733 C C . ALA A 1 96 ? 7.219 1.967 -0.224 1.00 94.94 96 ALA A C 1
ATOM 735 O O . ALA A 1 96 ? 6.047 2.306 -0.046 1.00 94.94 96 ALA A O 1
ATOM 736 N N . ARG A 1 97 ? 8.219 2.476 0.510 1.00 95.88 97 ARG A N 1
ATOM 737 C CA . ARG A 1 97 ? 8.024 3.485 1.560 1.00 95.88 97 ARG A CA 1
ATOM 738 C C . ARG A 1 97 ? 7.424 4.770 0.993 1.00 95.88 97 ARG A C 1
ATOM 740 O O . ARG A 1 97 ? 6.452 5.273 1.551 1.00 95.88 97 ARG A O 1
ATOM 747 N N . HIS A 1 98 ? 7.970 5.260 -0.116 1.00 96.62 98 HIS A N 1
ATOM 748 C CA . HIS A 1 98 ? 7.519 6.495 -0.748 1.00 96.62 98 HIS A CA 1
ATOM 749 C C . HIS A 1 98 ? 6.059 6.412 -1.221 1.00 96.62 98 HIS A C 1
ATOM 751 O O . HIS A 1 98 ? 5.280 7.332 -0.980 1.00 96.62 98 HIS A O 1
ATOM 757 N N . ILE A 1 99 ? 5.651 5.289 -1.822 1.00 96.25 99 ILE A N 1
ATOM 758 C CA . ILE A 1 99 ? 4.253 5.060 -2.226 1.00 96.25 99 ILE A CA 1
ATOM 759 C C . ILE A 1 99 ? 3.324 5.090 -1.004 1.00 96.25 99 ILE A C 1
ATOM 761 O O . ILE A 1 99 ? 2.289 5.752 -1.023 1.00 96.25 99 ILE A O 1
ATOM 765 N N . LEU A 1 100 ? 3.702 4.418 0.088 1.00 95.38 100 LEU A N 1
ATOM 766 C CA . LEU A 1 100 ? 2.882 4.370 1.302 1.00 95.38 100 LEU A CA 1
ATOM 767 C C . LEU A 1 100 ? 2.781 5.721 2.023 1.00 95.38 100 LEU A C 1
ATOM 769 O O . LEU A 1 100 ? 1.779 5.968 2.688 1.00 95.38 100 LEU A O 1
ATOM 773 N N . GLN A 1 101 ? 3.799 6.575 1.916 1.00 95.81 101 GLN A N 1
ATOM 774 C CA . GLN A 1 101 ? 3.746 7.952 2.414 1.00 95.81 101 GLN A CA 1
ATOM 775 C C . GLN A 1 101 ? 2.775 8.794 1.581 1.00 95.81 101 GLN A C 1
ATOM 777 O O . GLN A 1 101 ? 1.916 9.464 2.144 1.00 95.81 101 GLN A O 1
ATOM 782 N N . GLN A 1 102 ? 2.840 8.696 0.250 1.00 97.38 102 GLN A N 1
ATOM 783 C CA . GLN A 1 102 ? 1.926 9.428 -0.632 1.00 97.38 102 GLN A CA 1
ATOM 784 C C . GLN A 1 102 ? 0.462 9.027 -0.421 1.00 97.38 102 GLN A C 1
ATOM 786 O O . GLN A 1 102 ? -0.406 9.890 -0.310 1.00 97.38 102 GLN A O 1
ATOM 791 N N . LEU A 1 103 ? 0.178 7.728 -0.293 1.00 96.44 103 L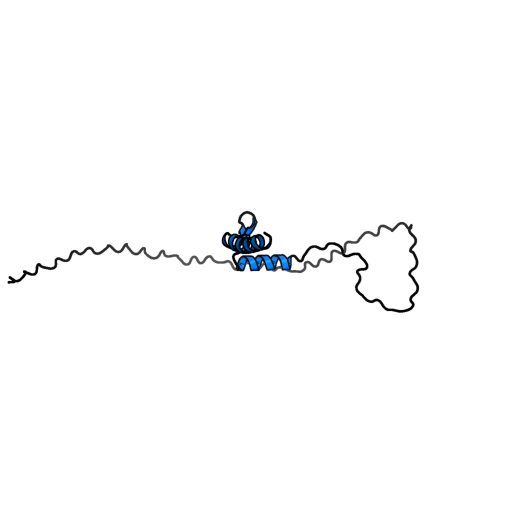EU A N 1
ATOM 792 C CA . LEU A 1 103 ? -1.179 7.242 -0.012 1.00 96.44 103 LEU A CA 1
ATOM 793 C C . LEU A 1 103 ? -1.703 7.699 1.356 1.00 96.44 103 LEU A C 1
ATOM 795 O O . LEU A 1 103 ? -2.914 7.840 1.533 1.00 96.44 103 LEU A O 1
ATOM 799 N N . GLN A 1 104 ? -0.801 7.956 2.306 1.00 95.50 104 GLN A N 1
ATOM 800 C CA . GLN A 1 104 ? -1.147 8.537 3.598 1.00 95.50 104 GLN A CA 1
ATOM 801 C C . GLN A 1 104 ? -1.469 10.030 3.476 1.00 95.50 104 GLN A C 1
ATOM 803 O O . GLN A 1 104 ? -2.489 10.470 3.996 1.00 95.50 104 GLN A O 1
ATOM 808 N N . THR A 1 105 ? -0.690 10.797 2.706 1.00 95.94 105 THR A N 1
ATOM 809 C CA . THR A 1 105 ? -1.009 12.201 2.382 1.00 95.94 105 THR A CA 1
ATOM 810 C C . THR A 1 105 ? -2.363 12.338 1.677 1.00 95.94 105 THR A C 1
ATOM 812 O O . THR A 1 105 ? -3.099 13.291 1.918 1.00 95.94 105 THR A O 1
ATOM 815 N N . MET A 1 106 ? -2.728 11.363 0.843 1.00 95.38 106 MET A N 1
ATOM 816 C CA . MET A 1 106 ? -4.028 11.309 0.164 1.00 95.38 106 MET A CA 1
ATOM 817 C C . MET A 1 106 ? -5.177 10.804 1.057 1.00 95.38 106 MET A C 1
ATOM 819 O O . MET A 1 106 ? -6.301 10.692 0.579 1.00 95.38 106 MET A O 1
ATOM 823 N N . ASN A 1 107 ? -4.932 10.502 2.340 1.00 93.38 107 ASN A N 1
ATOM 824 C CA . ASN A 1 107 ? -5.918 9.958 3.287 1.00 93.38 107 ASN A CA 1
ATOM 825 C C . ASN A 1 107 ? -6.580 8.639 2.835 1.00 93.38 107 ASN A C 1
ATOM 827 O O . ASN A 1 107 ? -7.717 8.343 3.213 1.00 93.38 107 ASN A O 1
ATOM 831 N N . ILE A 1 108 ? -5.877 7.828 2.038 1.00 95.62 108 ILE A N 1
ATOM 832 C CA . ILE A 1 108 ? -6.327 6.489 1.612 1.00 95.62 108 ILE A CA 1
ATOM 833 C C . ILE A 1 108 ? -5.859 5.427 2.616 1.00 95.62 108 ILE A C 1
ATOM 835 O O . ILE A 1 108 ? -6.554 4.443 2.875 1.00 95.62 108 ILE A O 1
ATOM 839 N N . VAL A 1 109 ? -4.675 5.625 3.196 1.00 95.94 109 VAL A N 1
ATOM 840 C CA . VAL A 1 109 ? -4.038 4.711 4.150 1.00 95.94 109 VAL A CA 1
ATOM 841 C C . VAL A 1 109 ? -3.667 5.474 5.418 1.00 95.94 109 VAL A C 1
ATOM 843 O O . VAL A 1 109 ? -3.191 6.599 5.341 1.00 95.94 109 VAL A O 1
ATOM 846 N N . ASP A 1 110 ? -3.844 4.856 6.579 1.00 93.81 110 ASP A N 1
ATOM 847 C CA . ASP A 1 110 ? -3.537 5.427 7.890 1.00 93.81 110 ASP A CA 1
ATOM 848 C C . ASP A 1 110 ? -2.647 4.479 8.709 1.00 93.81 110 ASP A C 1
ATOM 850 O O . ASP A 1 110 ? -2.534 3.285 8.405 1.00 93.81 110 ASP A O 1
ATOM 854 N N . PHE A 1 111 ? -1.984 5.007 9.734 1.00 91.69 111 PHE A N 1
ATOM 855 C CA . PHE A 1 111 ? -1.207 4.205 10.671 1.00 91.69 111 PHE A CA 1
ATOM 856 C C . PHE A 1 111 ? -2.142 3.515 11.670 1.00 91.69 111 PHE A C 1
ATOM 858 O O . PHE A 1 111 ? -3.088 4.118 12.181 1.00 91.69 111 PHE A O 1
ATOM 865 N N . ASP A 1 112 ? -1.904 2.232 11.938 1.00 92.62 112 ASP A N 1
ATOM 866 C CA . ASP A 1 112 ? -2.629 1.519 12.988 1.00 92.62 112 ASP A CA 1
ATOM 867 C C . ASP A 1 112 ? -1.794 1.478 14.271 1.00 92.62 112 ASP A C 1
ATOM 869 O O . ASP A 1 112 ? -0.613 1.136 14.249 1.00 92.62 112 ASP A O 1
ATOM 873 N N . SER A 1 113 ? -2.417 1.778 15.411 1.00 87.06 113 SER A N 1
ATOM 874 C CA . SER A 1 113 ? -1.771 1.745 16.730 1.00 87.06 113 SER A CA 1
ATOM 875 C C . SER A 1 113 ? -1.308 0.337 17.118 1.00 87.06 113 SER A C 1
ATOM 877 O O . SER A 1 113 ? -0.431 0.185 17.961 1.00 87.06 113 SER A O 1
ATOM 879 N N . LYS A 1 114 ? -1.875 -0.700 16.491 1.00 88.44 114 LYS A N 1
ATOM 880 C CA . LYS A 1 114 ? -1.457 -2.105 16.637 1.00 88.44 114 LYS A CA 1
ATOM 881 C C . LYS A 1 114 ? -0.239 -2.471 15.779 1.00 88.44 114 LYS A C 1
ATOM 883 O O . LYS A 1 114 ? 0.175 -3.628 15.772 1.00 88.44 114 LYS A O 1
ATOM 888 N N . GLY A 1 115 ? 0.331 -1.494 15.076 1.00 86.31 115 GLY A N 1
ATOM 889 C CA . GLY A 1 115 ? 1.410 -1.672 14.118 1.00 86.31 115 GLY A CA 1
ATOM 890 C C . GLY A 1 115 ? 0.887 -1.889 12.698 1.00 86.31 115 GLY A C 1
ATOM 891 O O . GLY A 1 115 ? -0.145 -2.516 12.468 1.00 86.31 115 GLY A O 1
ATOM 892 N N . GLY A 1 116 ? 1.633 -1.373 11.723 1.00 90.31 116 GLY A N 1
ATOM 893 C CA . GLY A 1 116 ? 1.296 -1.481 10.306 1.00 90.31 116 GLY A CA 1
ATOM 894 C C . GLY A 1 116 ? 0.436 -0.329 9.785 1.00 90.31 116 GLY A C 1
ATOM 895 O O . GLY A 1 116 ? 0.341 0.744 10.380 1.00 90.31 116 GLY A O 1
ATOM 896 N N . LYS A 1 117 ? -0.135 -0.539 8.598 1.00 93.56 117 LYS A N 1
ATOM 897 C CA . LYS A 1 117 ? -0.922 0.455 7.866 1.00 93.56 117 LYS A CA 1
ATOM 898 C C . LYS A 1 117 ? -2.292 -0.127 7.532 1.00 93.56 117 LYS A C 1
ATOM 900 O O . LYS A 1 117 ? -2.372 -1.251 7.038 1.00 93.56 117 LYS A O 1
ATOM 905 N N . LYS A 1 118 ? -3.351 0.639 7.781 1.00 95.06 118 LYS A N 1
ATOM 906 C CA . LYS A 1 118 ? -4.750 0.272 7.518 1.00 95.06 118 LYS A CA 1
ATOM 907 C C . LYS A 1 118 ? -5.333 1.153 6.416 1.00 95.06 118 LYS A C 1
ATOM 909 O O . LYS A 1 118 ? -4.937 2.303 6.272 1.00 95.06 118 LYS A O 1
ATOM 914 N N . ILE A 1 119 ? -6.293 0.639 5.653 1.00 95.75 119 ILE A N 1
ATOM 915 C CA . ILE A 1 119 ? -7.039 1.454 4.682 1.00 95.75 119 ILE A CA 1
ATOM 916 C C . ILE A 1 119 ? -8.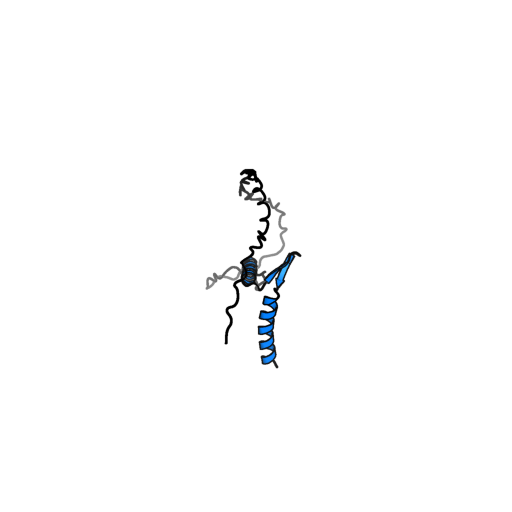097 2.262 5.442 1.00 95.75 119 ILE A C 1
ATOM 918 O O . ILE A 1 119 ? -8.775 1.725 6.322 1.00 95.75 119 ILE A O 1
ATOM 922 N N . THR A 1 120 ? -8.239 3.543 5.113 1.00 96.56 120 THR A N 1
ATOM 923 C CA . THR A 1 120 ? -9.265 4.423 5.686 1.00 96.56 120 THR A CA 1
ATOM 924 C C . THR A 1 120 ? -10.657 4.081 5.143 1.00 96.56 120 THR A C 1
ATOM 926 O O . THR A 1 120 ? -10.810 3.431 4.108 1.00 96.56 120 THR A O 1
ATOM 929 N N . SER A 1 121 ? -11.712 4.533 5.822 1.00 95.50 121 SER A N 1
ATOM 930 C CA . SER A 1 121 ? -13.087 4.339 5.338 1.00 95.50 121 SER A CA 1
ATOM 931 C C . SER A 1 121 ? -13.362 5.086 4.025 1.00 95.50 121 SER A C 1
ATOM 933 O O . SER A 1 121 ? -14.136 4.599 3.203 1.00 95.50 121 SER A O 1
ATOM 935 N N . SER A 1 122 ? -12.720 6.240 3.805 1.00 95.38 122 SER A N 1
ATOM 936 C CA . SER A 1 122 ? -12.732 6.952 2.522 1.00 95.38 122 SER A CA 1
ATOM 937 C C . SER A 1 122 ? -12.020 6.144 1.438 1.00 95.38 122 SER A C 1
ATOM 939 O O . SER A 1 122 ? -12.616 5.887 0.396 1.00 95.38 122 SER A O 1
ATOM 941 N N . GLY A 1 123 ? -10.809 5.651 1.716 1.00 96.19 123 GLY A N 1
ATOM 942 C CA . GLY A 1 123 ? -10.027 4.857 0.769 1.00 96.19 123 GLY A CA 1
ATOM 943 C C . GLY A 1 123 ? -10.745 3.587 0.308 1.00 96.19 123 GLY A C 1
ATOM 944 O O . GLY A 1 123 ? -10.711 3.259 -0.874 1.00 96.19 123 GLY A O 1
ATOM 945 N N . GLN A 1 124 ? -11.458 2.899 1.207 1.00 96.62 124 GLN A N 1
ATOM 946 C CA . GLN A 1 124 ? -12.280 1.738 0.835 1.00 96.62 124 GLN A CA 1
ATOM 947 C C . GLN A 1 124 ? -13.382 2.106 -0.167 1.00 96.62 124 GLN A C 1
ATOM 949 O O . GLN A 1 124 ? -13.533 1.431 -1.181 1.00 96.62 124 GLN A O 1
ATOM 954 N N . ARG A 1 125 ? -14.112 3.205 0.070 1.00 96.75 125 ARG A N 1
ATOM 955 C CA . ARG A 1 125 ? -15.184 3.659 -0.835 1.00 96.75 125 ARG A CA 1
ATOM 956 C C . ARG A 1 125 ? -14.650 4.005 -2.221 1.00 96.75 125 ARG A C 1
ATOM 958 O O . ARG A 1 125 ? -15.287 3.656 -3.212 1.00 96.75 125 ARG A O 1
ATOM 965 N N . ASP A 1 126 ? -13.502 4.671 -2.291 1.00 94.56 126 ASP A N 1
ATOM 966 C CA . ASP A 1 126 ? -12.890 5.063 -3.563 1.00 94.56 126 ASP A CA 1
ATOM 967 C C . ASP A 1 126 ? -12.477 3.832 -4.384 1.00 94.56 126 ASP A C 1
ATOM 969 O O . ASP A 1 126 ? -12.734 3.762 -5.589 1.00 94.56 126 ASP A O 1
ATOM 973 N N . LEU A 1 127 ? -11.909 2.818 -3.724 1.00 95.44 127 LEU A N 1
ATOM 974 C CA . LEU A 1 127 ? -11.566 1.541 -4.353 1.00 95.44 127 LEU A CA 1
ATOM 975 C C . LEU A 1 127 ? -12.817 0.778 -4.817 1.00 95.44 127 LEU A C 1
ATOM 977 O O . LEU A 1 127 ? -12.846 0.288 -5.950 1.00 95.44 127 LEU A O 1
ATOM 981 N N . ASP A 1 128 ? -13.868 0.735 -3.996 1.00 94.31 128 ASP A N 1
ATOM 982 C CA . ASP A 1 128 ? -15.129 0.059 -4.322 1.00 94.31 128 ASP A CA 1
ATOM 983 C C . ASP A 1 128 ? -15.847 0.706 -5.516 1.00 94.31 128 ASP A C 1
ATOM 985 O O . ASP A 1 128 ? -16.413 0.006 -6.361 1.00 94.31 128 ASP A O 1
ATOM 989 N N . GLN A 1 129 ? -15.783 2.034 -5.656 1.00 94.00 129 GLN A N 1
ATOM 990 C CA . GLN A 1 129 ? -16.331 2.732 -6.825 1.00 94.00 129 GLN A CA 1
ATOM 991 C C . GLN A 1 129 ? -15.652 2.305 -8.130 1.00 94.00 129 GLN A C 1
ATOM 993 O O . GLN A 1 129 ? -16.318 2.171 -9.160 1.00 94.00 129 GLN A O 1
ATOM 998 N N . VAL A 1 130 ? -14.333 2.101 -8.106 1.00 93.19 130 VAL A N 1
ATOM 999 C CA . VAL A 1 130 ? -13.587 1.617 -9.274 1.00 93.19 130 VAL A CA 1
ATOM 1000 C C . VAL A 1 130 ? -13.904 0.146 -9.529 1.00 93.19 130 VAL A C 1
ATOM 1002 O O . VAL A 1 130 ? -14.199 -0.221 -10.668 1.00 93.19 130 VAL A O 1
ATOM 1005 N N . ALA A 1 131 ? -13.916 -0.681 -8.481 1.00 91.81 131 ALA A N 1
ATOM 1006 C CA . ALA A 1 131 ? -14.230 -2.103 -8.582 1.00 91.81 131 ALA A CA 1
ATOM 1007 C C . ALA A 1 131 ? -15.623 -2.340 -9.193 1.00 91.81 131 ALA A C 1
ATOM 1009 O O . ALA A 1 131 ? -15.763 -3.141 -10.120 1.00 91.81 131 ALA A O 1
ATOM 1010 N N . GLY A 1 132 ? -16.634 -1.581 -8.758 1.00 91.50 132 GLY A N 1
ATOM 1011 C CA . GLY A 1 132 ? -17.997 -1.670 -9.285 1.00 91.50 132 GLY A CA 1
ATOM 1012 C C . GLY A 1 132 ? -18.099 -1.394 -10.790 1.00 91.50 132 GLY A C 1
ATOM 1013 O O . GLY A 1 132 ? -18.892 -2.035 -11.477 1.00 91.50 132 GLY A O 1
ATOM 1014 N N . ARG A 1 133 ? -17.260 -0.505 -11.342 1.00 88.25 133 ARG A N 1
ATOM 1015 C CA . ARG A 1 133 ? -17.225 -0.236 -12.794 1.00 88.25 133 ARG A CA 1
ATOM 1016 C C . ARG A 1 133 ? -16.682 -1.421 -13.590 1.00 88.25 133 ARG A C 1
ATOM 1018 O O . ARG A 1 133 ? -17.173 -1.682 -14.682 1.00 88.25 133 ARG A O 1
ATOM 1025 N N . ILE A 1 134 ? -15.693 -2.139 -13.054 1.00 84.12 134 ILE A N 1
ATOM 1026 C CA . ILE A 1 134 ? -15.088 -3.299 -13.729 1.00 84.12 134 ILE A CA 1
ATOM 1027 C C . ILE A 1 134 ? -16.081 -4.466 -13.785 1.00 84.12 134 ILE A C 1
ATOM 1029 O O . ILE A 1 134 ? -16.204 -5.113 -14.822 1.00 84.12 134 ILE A O 1
ATOM 1033 N N . VAL A 1 135 ? -16.834 -4.698 -12.704 1.00 76.44 135 VAL A N 1
ATOM 1034 C CA . VAL A 1 135 ? -17.833 -5.780 -12.633 1.00 76.44 135 VAL A CA 1
ATOM 1035 C C . VAL A 1 135 ? -18.917 -5.624 -13.703 1.00 76.44 135 VAL A C 1
ATOM 1037 O O . VAL A 1 135 ? -19.301 -6.609 -14.322 1.00 76.44 135 VAL A O 1
ATOM 1040 N N . VAL A 1 136 ? -19.367 -4.396 -13.973 1.00 71.62 136 VAL A N 1
ATOM 1041 C CA . VAL A 1 136 ? -20.386 -4.123 -15.003 1.00 71.62 136 VAL A CA 1
ATOM 1042 C C . VAL A 1 136 ? -19.866 -4.374 -16.424 1.00 71.62 136 VAL A C 1
ATOM 1044 O O . VAL A 1 136 ? -20.646 -4.727 -17.296 1.00 71.62 136 VAL A O 1
ATOM 1047 N N . VAL A 1 137 ? -18.564 -4.203 -16.673 1.00 66.62 137 VAL A N 1
ATOM 1048 C CA . VAL A 1 137 ? -17.961 -4.420 -18.003 1.00 66.62 137 VAL A CA 1
ATOM 1049 C C . VAL A 1 137 ? -17.696 -5.904 -18.282 1.00 66.62 137 VAL A C 1
ATOM 1051 O O . VAL A 1 137 ? -17.640 -6.311 -19.438 1.00 66.62 137 VAL A O 1
ATOM 1054 N N . ALA A 1 138 ? -17.513 -6.709 -17.236 1.00 62.75 138 ALA A N 1
ATOM 1055 C CA . ALA A 1 138 ? -17.235 -8.139 -17.351 1.00 62.75 138 ALA A CA 1
ATOM 1056 C C . ALA A 1 138 ? -18.497 -9.030 -17.383 1.00 62.75 138 ALA A C 1
ATOM 1058 O O . ALA A 1 138 ? -18.360 -10.236 -17.595 1.00 62.75 138 ALA A O 1
ATOM 1059 N N . ALA A 1 139 ? -19.684 -8.459 -17.149 1.00 53.22 139 ALA A N 1
ATOM 1060 C CA . ALA A 1 139 ? -20.982 -9.140 -17.148 1.00 53.22 139 ALA A CA 1
ATOM 1061 C C . ALA A 1 139 ? -21.716 -8.971 -18.487 1.00 53.22 139 ALA A C 1
ATOM 1063 O O . ALA A 1 139 ? -22.369 -9.951 -18.911 1.00 53.22 139 ALA A O 1
#

InterPro domains:
  IPR001266 Small ribosomal subunit protein eS19 [PF01090] (80-135)
  IPR001266 Small ribosomal subunit protein eS19 [PTHR11710] (80-135)
  IPR001266 Small ribosomal subunit protein eS19 [SM01413] (54-137)
  IPR018277 Small ribosomal subunit protein eS19, conserved site [PS00628] (85-104)
  IPR036388 Winged helix-like DNA-binding domain superfamily [G3DSA:1.10.10.10] (77-138)
  IPR036390 Winged helix DNA-binding domain superfamily [SSF46785] (80-135)

Sequence (139 aa):
MDDPVPEAPVEVSKDDPEEDPIEDPVDVSDDDPEIDPEEDPEEDPDEDEDDERDVEMHSPQAGRTPTPPPSPEQGVYLIRNDSAPPHFCKSSGGVARHILQQLQTMNIVDFDSKGGKKITSSGQRDLDQVAGRIVVVAA

Secondary structure (DSSP, 8-state):
--PPPP----------------------------------------------------------PPPPPPP--S------S--SPPPP-PPPHHHHHHHHHHHHHTTSEEE-TTSSEEE-HHHHHHHHHHHHHHHHHH-